Protein AF-A0A955N1E2-F1 (afdb_monomer)

pLDDT: mean 84.7, std 15.34, range [50.09, 98.19]

Sequence (100 aa):
MRTIVGWMMAVLVCGTVSAQDPWEVAIKNGAQTQEGIRFCDHFTWGWLSHVDPITGLIPRNLNRDWWWNAKDSAADNYPFMVLTARMTGNHHLREVTRRM

Secondary structure (DSSP, 8-state):
-HHHHHHHHHHHHTT------HHHHHHHHHHHHHHHHHHHHHHHHHHHTTS-TTT-PPPS-SSS--S--TTT-GGGGHHHHHHHHHHH--HHHHHHHHH-

Radius of gyration: 25.02 Å; Cα contacts (8 Å, |Δi|>4): 66; chains: 1; bounding box: 37×49×70 Å

Structure (mmCIF, N/CA/C/O backbone):
data_AF-A0A955N1E2-F1
#
_entry.id   AF-A0A955N1E2-F1
#
loop_
_atom_site.group_PDB
_atom_site.id
_atom_site.type_symbol
_atom_site.label_atom_id
_atom_site.label_alt_id
_atom_site.label_comp_id
_atom_site.label_asym_id
_atom_site.label_entity_id
_atom_site.label_seq_id
_atom_site.pdbx_PDB_ins_code
_atom_site.Cartn_x
_atom_site.Cartn_y
_atom_site.Cartn_z
_atom_site.occupancy
_atom_site.B_iso_or_equiv
_atom_site.auth_seq_id
_atom_site.auth_comp_id
_atom_site.auth_asym_id
_atom_site.auth_atom_id
_atom_site.pdbx_PDB_model_num
ATOM 1 N N . MET A 1 1 ? -19.439 38.959 52.536 1.00 50.09 1 MET A N 1
ATOM 2 C CA . MET A 1 1 ? -19.718 37.504 52.435 1.00 50.09 1 MET A CA 1
ATOM 3 C C . MET A 1 1 ? -20.536 37.090 51.202 1.00 50.09 1 MET A C 1
ATOM 5 O O . MET A 1 1 ? -20.337 35.978 50.743 1.00 50.09 1 MET A O 1
ATOM 9 N N . ARG A 1 2 ? -21.391 37.945 50.605 1.00 53.69 2 ARG A N 1
ATOM 10 C CA . ARG A 1 2 ? -22.201 37.604 49.404 1.00 53.69 2 ARG A CA 1
ATOM 11 C C . ARG A 1 2 ? -21.423 37.445 48.086 1.00 53.69 2 ARG A C 1
ATOM 13 O O . ARG A 1 2 ? -21.934 36.821 47.168 1.00 53.69 2 ARG A O 1
ATOM 20 N N . THR A 1 3 ? -20.209 37.984 47.980 1.00 53.97 3 THR A N 1
ATOM 21 C CA . THR A 1 3 ? -19.430 37.973 46.728 1.00 53.97 3 THR A CA 1
ATOM 22 C C . THR A 1 3 ? -18.594 36.706 46.547 1.00 53.97 3 THR A C 1
ATOM 24 O O . THR A 1 3 ? -18.498 36.208 45.436 1.00 53.97 3 THR A O 1
ATOM 27 N N . ILE A 1 4 ? -18.056 36.124 47.624 1.00 57.03 4 ILE A N 1
ATOM 28 C CA . ILE A 1 4 ? -17.200 34.922 47.555 1.00 57.03 4 ILE A CA 1
ATOM 29 C C . ILE A 1 4 ? -18.018 33.669 47.189 1.00 57.03 4 ILE A C 1
ATOM 31 O O . ILE A 1 4 ? -17.573 32.851 46.390 1.00 57.03 4 ILE A O 1
ATOM 35 N N . VAL A 1 5 ? -19.254 33.559 47.690 1.00 57.06 5 VAL A N 1
ATOM 36 C CA . VAL A 1 5 ? -20.169 32.445 47.368 1.00 57.06 5 VAL A CA 1
ATOM 37 C C . VAL A 1 5 ? -20.585 32.457 45.889 1.00 57.06 5 VAL A C 1
ATOM 39 O O . VAL A 1 5 ? -20.719 31.398 45.279 1.00 57.06 5 VAL A O 1
ATOM 42 N N . GLY A 1 6 ? -20.729 33.645 45.288 1.00 53.56 6 GLY A N 1
ATOM 43 C CA . GLY A 1 6 ? -21.079 33.796 43.871 1.00 53.56 6 GLY A CA 1
ATOM 44 C C . GLY A 1 6 ? -19.980 33.310 42.923 1.00 53.56 6 GLY A C 1
ATOM 45 O O . GLY A 1 6 ? -20.275 32.643 41.935 1.00 53.56 6 GLY A O 1
ATOM 46 N N . TRP A 1 7 ? -18.711 33.562 43.261 1.00 55.41 7 TRP A N 1
ATOM 47 C CA . TRP A 1 7 ? -17.573 33.054 42.487 1.00 55.41 7 TRP A CA 1
ATOM 48 C C . TRP A 1 7 ? -17.380 31.543 42.655 1.00 55.41 7 TRP A C 1
ATOM 50 O O . TRP A 1 7 ? -17.055 30.857 41.689 1.00 55.41 7 TRP A O 1
ATOM 60 N N . MET A 1 8 ? -17.654 31.000 43.845 1.00 51.72 8 MET A N 1
ATOM 61 C CA . MET A 1 8 ? -17.530 29.562 44.104 1.00 51.72 8 MET A CA 1
ATOM 62 C C . MET A 1 8 ? -18.570 28.732 43.327 1.00 51.72 8 MET A C 1
ATOM 64 O O . MET A 1 8 ? -18.240 27.665 42.817 1.00 51.72 8 MET A O 1
ATOM 68 N N . MET A 1 9 ? -19.793 29.247 43.144 1.00 54.16 9 MET A N 1
ATOM 69 C CA . MET A 1 9 ? -20.823 28.604 42.308 1.00 54.16 9 MET A CA 1
ATOM 70 C C . MET A 1 9 ? -20.517 28.677 40.803 1.00 54.16 9 MET A C 1
ATOM 72 O O . MET A 1 9 ? -20.820 27.733 40.078 1.00 54.16 9 MET A O 1
ATOM 76 N N . ALA A 1 10 ? -19.878 29.749 40.325 1.00 53.88 10 ALA A N 1
ATOM 77 C CA . ALA A 1 10 ? -19.501 29.878 38.913 1.00 53.88 10 ALA A CA 1
ATOM 78 C C . ALA A 1 10 ? -18.391 28.889 38.501 1.00 53.88 10 ALA A C 1
ATOM 80 O O . ALA A 1 10 ? -18.403 28.378 37.383 1.00 53.88 10 ALA A O 1
ATOM 81 N N . VAL A 1 11 ? -17.469 28.566 39.415 1.00 55.72 11 VAL A N 1
ATOM 82 C CA . VAL A 1 11 ? -16.418 27.556 39.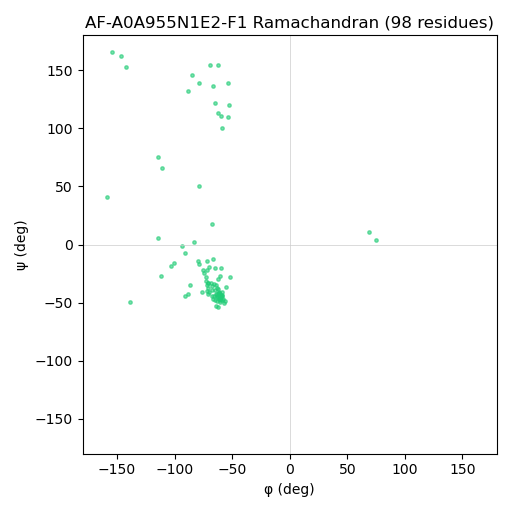180 1.00 55.72 11 VAL A CA 1
ATOM 83 C C . VAL A 1 11 ? -16.990 26.130 39.188 1.00 55.72 11 VAL A C 1
ATOM 85 O O . VAL A 1 11 ? -16.527 25.282 38.431 1.00 55.72 11 VAL A O 1
ATOM 88 N N . LEU A 1 12 ? -18.041 25.872 39.971 1.00 51.78 12 LEU A N 1
ATOM 89 C CA . LEU A 1 12 ? -18.693 24.558 40.060 1.00 51.78 12 LEU A CA 1
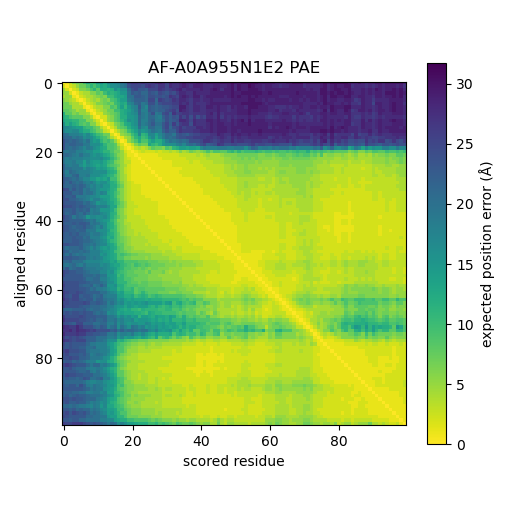ATOM 90 C C . LEU A 1 12 ? -19.523 24.184 38.816 1.00 51.78 12 LEU A C 1
ATOM 92 O O . LEU A 1 12 ? -19.624 23.005 38.488 1.00 51.78 12 LEU A O 1
ATOM 96 N N . VAL A 1 13 ? -20.067 25.159 38.080 1.00 53.09 13 VAL A N 1
ATOM 97 C CA . VAL A 1 13 ? -20.858 24.899 36.856 1.00 53.09 13 VAL A CA 1
ATOM 98 C C . VAL A 1 13 ? -19.978 24.513 35.654 1.00 53.09 13 VAL A C 1
ATOM 100 O O . VAL A 1 13 ? -20.438 23.822 34.749 1.00 53.09 13 VAL A O 1
ATOM 103 N N . CYS A 1 14 ? -18.689 24.864 35.664 1.00 50.22 14 CYS A N 1
ATOM 104 C CA . CYS A 1 14 ? -17.750 24.552 34.577 1.00 50.22 14 CYS A CA 1
ATOM 105 C C . CYS A 1 14 ? -17.145 23.128 34.665 1.00 50.22 14 CYS A C 1
ATOM 107 O O . CYS A 1 14 ? -16.294 22.757 33.862 1.00 50.22 14 CYS A O 1
ATOM 109 N N . GLY A 1 15 ? -17.554 22.324 35.654 1.00 52.97 15 GLY A N 1
ATOM 110 C CA . GLY A 1 15 ? -16.941 21.026 35.964 1.00 52.97 15 GLY A CA 1
ATOM 111 C C . GLY A 1 15 ? -17.581 19.797 35.314 1.00 52.97 15 GLY A C 1
ATOM 112 O O . GLY A 1 15 ? -17.095 18.692 35.527 1.00 52.97 15 GLY A O 1
ATOM 113 N N . THR A 1 16 ? -18.656 19.944 34.535 1.00 55.19 16 THR A N 1
ATOM 114 C CA . THR A 1 16 ? -19.326 18.797 33.897 1.00 55.19 16 THR A CA 1
ATOM 115 C C . THR A 1 16 ? -19.123 18.814 32.387 1.00 55.19 16 THR A C 1
ATOM 117 O O . THR A 1 16 ? -20.061 18.934 31.604 1.00 55.19 16 THR A O 1
ATOM 120 N N . VAL A 1 17 ? -17.872 18.630 31.946 1.00 58.38 17 VAL A N 1
ATOM 121 C CA . VAL A 1 17 ? -17.678 17.913 30.679 1.00 58.38 17 VAL A CA 1
ATOM 122 C C . VAL A 1 17 ? -18.314 16.548 30.909 1.00 58.38 17 VAL A C 1
ATOM 124 O O . VAL A 1 17 ? -17.760 15.708 31.616 1.00 58.38 17 VAL A O 1
ATOM 127 N N . SER A 1 18 ? -19.536 16.371 30.407 1.00 62.16 18 SER A N 1
ATOM 128 C CA . SER A 1 18 ? -20.162 15.060 30.313 1.00 62.16 18 SER A CA 1
ATOM 129 C C . SER A 1 18 ? -19.171 14.178 29.566 1.00 62.16 18 SER A C 1
ATOM 131 O O . SER A 1 18 ? -18.874 14.419 28.395 1.00 62.16 18 SER A O 1
ATOM 133 N N . ALA A 1 19 ? -18.574 13.226 30.282 1.00 71.06 19 ALA A N 1
ATOM 134 C CA . ALA A 1 19 ? -17.770 12.197 29.659 1.00 71.06 19 ALA A CA 1
ATOM 135 C C . ALA A 1 19 ? -18.703 11.469 28.688 1.00 71.06 19 ALA A C 1
ATOM 137 O O . ALA A 1 19 ? -19.670 10.845 29.123 1.00 71.06 19 ALA A O 1
ATOM 138 N N . GLN A 1 20 ? -18.466 11.639 27.386 1.00 78.62 20 GLN A N 1
ATOM 139 C CA . GLN A 1 20 ? -19.190 10.896 26.359 1.00 78.62 20 GLN A CA 1
ATOM 140 C C . GLN A 1 20 ? -19.063 9.409 26.672 1.00 78.62 20 GLN A C 1
ATOM 142 O O . GLN A 1 20 ? -17.984 8.968 27.080 1.00 78.62 20 GLN A O 1
ATOM 147 N N . ASP A 1 21 ? -20.155 8.660 26.505 1.00 92.19 21 ASP A N 1
ATOM 148 C CA . ASP A 1 21 ? -20.127 7.215 26.694 1.00 92.19 21 ASP A CA 1
ATOM 149 C C . ASP A 1 21 ? -18.980 6.642 25.839 1.00 92.19 21 ASP A C 1
ATOM 151 O O . ASP A 1 21 ? -18.970 6.843 24.616 1.00 92.19 21 ASP A O 1
ATOM 155 N N . PRO A 1 22 ? -17.982 5.968 26.446 1.00 93.69 22 PRO A N 1
ATOM 156 C CA . PRO A 1 22 ? -16.869 5.391 25.706 1.00 93.69 22 PRO A CA 1
ATOM 157 C C . PRO A 1 22 ? -17.324 4.509 24.541 1.00 93.69 22 PRO A C 1
ATOM 159 O O . PRO A 1 22 ? -16.614 4.410 23.538 1.00 93.69 22 PRO A O 1
ATOM 162 N N . TRP A 1 23 ? -18.510 3.900 24.643 1.00 95.62 23 TRP A N 1
ATOM 163 C CA . TRP A 1 23 ? -19.082 3.099 23.571 1.00 95.62 23 TRP A CA 1
ATOM 164 C C . TRP A 1 23 ? -19.555 3.934 22.376 1.00 95.62 23 TRP A C 1
ATOM 166 O O . TRP A 1 23 ? -19.247 3.595 21.233 1.00 95.62 23 TRP A O 1
ATOM 176 N N . GLU A 1 24 ? -20.22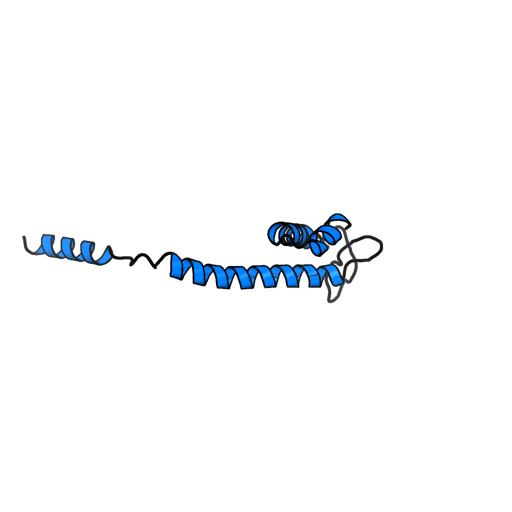1 5.066 22.607 1.00 95.06 24 GLU A N 1
ATOM 177 C CA . GLU A 1 24 ? -20.603 6.001 21.540 1.00 95.06 24 GLU A CA 1
ATOM 178 C C . GLU A 1 24 ? -19.372 6.556 20.812 1.00 95.06 24 GLU A C 1
ATOM 180 O O . GLU A 1 24 ? -19.337 6.622 19.578 1.00 95.06 24 GLU A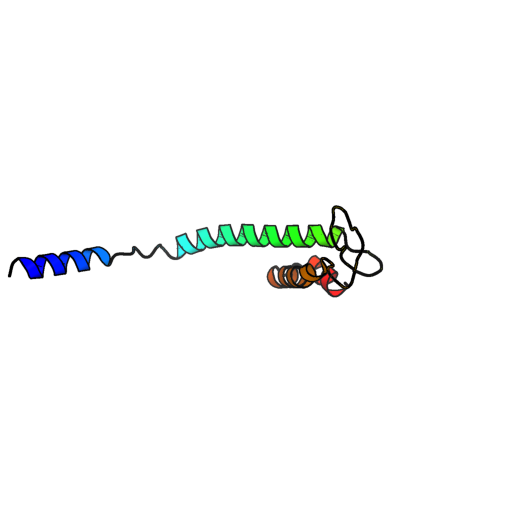 O 1
ATOM 185 N N . VAL A 1 25 ? -18.322 6.894 21.570 1.00 94.69 25 VAL A N 1
ATOM 186 C CA . VAL A 1 25 ? -17.037 7.334 21.009 1.00 94.69 25 VAL A CA 1
ATOM 187 C C . VAL A 1 25 ? -16.402 6.218 20.178 1.00 94.69 25 VAL A C 1
ATOM 189 O O . VAL A 1 25 ? -15.951 6.468 19.059 1.00 94.69 25 VAL A O 1
ATOM 192 N N . ALA A 1 26 ? -16.399 4.980 20.679 1.00 96.69 26 ALA A N 1
ATOM 193 C CA . ALA A 1 26 ? -15.864 3.831 19.956 1.00 96.69 26 ALA A CA 1
ATOM 194 C C . ALA A 1 26 ? -16.619 3.563 18.644 1.00 96.69 26 ALA A C 1
ATOM 196 O O . ALA A 1 26 ? -15.976 3.340 17.619 1.00 96.69 26 ALA A O 1
ATOM 197 N N . ILE A 1 27 ? -17.955 3.650 18.637 1.00 97.31 27 ILE A N 1
ATOM 198 C CA . ILE A 1 27 ? -18.776 3.490 17.424 1.00 97.31 27 ILE A CA 1
ATOM 199 C C . ILE A 1 27 ? -18.409 4.553 16.383 1.00 97.31 27 ILE A C 1
ATOM 201 O O . ILE A 1 27 ? -18.145 4.226 15.222 1.00 97.31 27 ILE A O 1
ATOM 205 N N . LYS A 1 28 ? -18.347 5.825 16.796 1.00 96.62 28 LYS A N 1
ATOM 206 C CA . LYS A 1 28 ? -17.987 6.934 15.905 1.00 96.62 28 LYS A CA 1
ATOM 207 C C . LYS A 1 28 ? -16.579 6.761 15.328 1.00 96.62 28 LYS A C 1
ATOM 209 O O . LYS A 1 28 ? -16.396 6.858 14.114 1.00 96.62 28 LYS A O 1
ATOM 214 N N . ASN A 1 29 ? -15.603 6.456 16.180 1.00 96.94 29 ASN A N 1
ATOM 215 C CA . ASN A 1 29 ? -14.218 6.236 15.765 1.00 96.94 29 ASN A CA 1
ATOM 216 C C . ASN A 1 29 ? -14.090 5.011 14.852 1.00 96.94 29 ASN A C 1
ATOM 218 O O . ASN A 1 29 ? -13.289 5.022 13.918 1.00 96.94 29 ASN A O 1
ATOM 222 N N . GLY A 1 30 ? -14.894 3.970 15.084 1.00 97.75 30 GLY A N 1
ATOM 223 C CA . GLY A 1 30 ? -14.963 2.788 14.231 1.00 97.75 30 GLY A CA 1
ATOM 224 C C . GLY A 1 30 ? -15.403 3.137 12.811 1.00 97.75 30 GLY A C 1
ATOM 225 O O . GLY A 1 30 ? -14.737 2.742 11.857 1.00 97.75 30 GLY A O 1
ATOM 226 N N . ALA A 1 31 ? -16.455 3.948 12.658 1.00 97.94 31 ALA A N 1
ATOM 227 C CA . ALA A 1 31 ? -16.917 4.404 11.345 1.00 97.94 31 ALA A CA 1
ATOM 228 C C . ALA A 1 31 ? -15.838 5.205 10.592 1.00 97.94 31 ALA A C 1
ATOM 230 O O . ALA A 1 31 ? -15.558 4.919 9.427 1.00 97.94 31 ALA A O 1
ATOM 231 N N . GLN A 1 32 ? -15.177 6.147 11.273 1.00 98.06 32 GLN A N 1
ATOM 232 C CA . GLN A 1 32 ? -14.094 6.949 10.688 1.00 98.06 32 GLN A CA 1
ATOM 233 C C . GLN A 1 32 ? -12.875 6.092 10.318 1.00 98.06 32 GLN A C 1
ATOM 235 O O . GLN A 1 32 ? -12.270 6.271 9.262 1.00 98.06 32 GLN A O 1
ATOM 240 N N . THR A 1 33 ? -12.537 5.115 11.161 1.00 96.75 33 THR A N 1
ATOM 241 C CA . THR A 1 33 ? -11.449 4.165 10.897 1.00 96.75 33 THR A CA 1
ATOM 242 C C . THR A 1 33 ? -11.764 3.301 9.679 1.00 96.75 33 THR A C 1
ATOM 244 O O . THR A 1 33 ? -10.900 3.091 8.832 1.00 96.75 33 THR A O 1
ATOM 247 N N . GLN A 1 34 ? -13.006 2.828 9.552 1.00 96.81 34 GLN A N 1
ATOM 248 C CA . GLN A 1 34 ? -13.453 2.035 8.410 1.00 96.81 34 GLN A CA 1
ATOM 249 C C . GLN A 1 34 ? -13.333 2.821 7.098 1.00 96.81 34 GLN A C 1
ATOM 251 O O . GLN A 1 34 ? -12.923 2.256 6.085 1.00 96.81 34 GLN A O 1
ATOM 256 N N . GLU A 1 35 ? -13.690 4.106 7.106 1.00 98.19 35 GLU A N 1
ATOM 257 C CA . GLU A 1 35 ? -13.521 4.999 5.958 1.00 98.19 35 GLU A CA 1
ATOM 258 C C . GLU A 1 35 ? -12.039 5.175 5.604 1.00 98.19 35 GLU A C 1
ATOM 260 O O . GLU A 1 35 ? -11.656 4.955 4.454 1.00 98.19 35 GLU A O 1
ATOM 265 N N . GLY A 1 36 ? -11.193 5.462 6.599 1.00 97.25 36 GLY A N 1
ATOM 266 C CA . GLY A 1 36 ? -9.750 5.608 6.406 1.00 97.25 36 GLY A CA 1
ATOM 267 C C . GLY A 1 36 ? -9.085 4.345 5.851 1.00 97.25 36 GLY A C 1
ATOM 268 O O . GLY A 1 36 ? -8.303 4.423 4.907 1.00 97.25 36 GLY A O 1
ATOM 269 N N . ILE A 1 37 ? -9.437 3.163 6.370 1.00 96.56 37 ILE A N 1
ATOM 270 C CA . ILE A 1 37 ? -8.910 1.885 5.868 1.00 96.56 37 ILE A CA 1
ATOM 271 C C . ILE A 1 37 ? -9.328 1.652 4.414 1.00 96.56 37 ILE A C 1
ATOM 273 O O . ILE A 1 37 ? -8.487 1.264 3.604 1.00 96.56 37 ILE A O 1
ATOM 277 N N . ARG A 1 38 ? -10.598 1.906 4.062 1.00 96.94 38 ARG A N 1
ATOM 278 C CA . ARG A 1 38 ? -11.057 1.782 2.668 1.00 96.94 38 ARG A CA 1
ATOM 279 C C . ARG A 1 38 ? -10.301 2.742 1.762 1.00 96.94 38 ARG A C 1
ATOM 281 O O . ARG A 1 38 ? -9.831 2.328 0.711 1.00 96.94 38 ARG A O 1
ATOM 288 N N . PHE A 1 39 ? -10.131 3.995 2.173 1.00 97.62 39 PHE A N 1
ATOM 289 C CA . PHE A 1 39 ? -9.346 4.955 1.406 1.00 97.62 39 PHE A CA 1
ATOM 290 C C . PHE A 1 39 ? -7.921 4.444 1.147 1.00 97.62 39 PHE A C 1
ATOM 292 O O . PHE A 1 39 ? -7.486 4.431 -0.002 1.00 97.62 39 PHE A O 1
ATOM 299 N N . CYS A 1 40 ? -7.219 3.962 2.179 1.00 97.31 40 CYS A N 1
ATOM 300 C CA . CYS A 1 40 ? -5.860 3.434 2.038 1.00 97.31 40 CYS A CA 1
ATOM 301 C C . CYS A 1 40 ? -5.787 2.210 1.110 1.00 97.31 40 CYS A C 1
ATOM 303 O O . CYS A 1 40 ? -4.857 2.107 0.307 1.00 97.31 40 CYS A O 1
ATOM 305 N N . ASP A 1 41 ? -6.756 1.293 1.194 1.00 96.44 41 ASP A N 1
ATOM 306 C CA . ASP A 1 41 ? -6.827 0.109 0.327 1.00 96.44 41 ASP A CA 1
ATOM 307 C C . ASP A 1 41 ? -7.047 0.509 -1.140 1.00 96.44 41 ASP A C 1
ATOM 309 O O . ASP A 1 41 ? -6.285 0.102 -2.018 1.00 96.44 41 ASP A O 1
ATOM 313 N N . HIS A 1 42 ? -8.005 1.403 -1.400 1.00 96.69 42 HIS A N 1
ATOM 314 C CA . HIS A 1 42 ? -8.273 1.932 -2.738 1.00 96.69 42 HIS A CA 1
ATOM 315 C C . HIS A 1 42 ? -7.087 2.725 -3.302 1.00 96.69 42 HIS A C 1
ATOM 317 O O . HIS A 1 42 ? -6.737 2.557 -4.469 1.00 96.69 42 HIS A O 1
ATOM 323 N N . PHE A 1 43 ? -6.444 3.561 -2.483 1.00 95.81 43 PHE A N 1
ATOM 324 C CA . PHE A 1 43 ? -5.227 4.283 -2.853 1.00 95.81 43 PHE A CA 1
ATOM 325 C C . PHE A 1 43 ? -4.116 3.312 -3.259 1.00 95.81 43 PHE A C 1
ATOM 327 O O . PHE A 1 43 ? -3.486 3.484 -4.302 1.00 95.81 43 PHE A O 1
ATOM 334 N N . THR A 1 44 ? -3.909 2.267 -2.455 1.00 95.81 44 THR A N 1
ATOM 335 C CA . THR A 1 44 ? -2.880 1.257 -2.701 1.00 95.81 44 THR A CA 1
ATOM 336 C C . THR A 1 44 ? -3.143 0.525 -4.013 1.00 95.81 44 THR A C 1
ATOM 338 O O . THR A 1 44 ? -2.282 0.517 -4.888 1.00 95.81 44 THR A O 1
ATOM 341 N N . TRP A 1 45 ? -4.341 -0.032 -4.203 1.00 95.75 45 TRP A N 1
ATOM 342 C CA . TRP A 1 45 ? -4.685 -0.731 -5.444 1.00 95.75 45 TRP A CA 1
ATOM 343 C C . TRP A 1 45 ? -4.664 0.179 -6.672 1.00 95.75 45 TRP A C 1
ATOM 345 O O . TRP A 1 45 ? -4.211 -0.251 -7.732 1.00 95.75 45 TRP A O 1
ATOM 355 N N . GLY A 1 46 ? -5.095 1.434 -6.526 1.00 94.38 46 GLY A N 1
ATOM 356 C CA . GLY A 1 46 ? -5.046 2.428 -7.595 1.00 94.38 46 GLY A CA 1
ATOM 357 C C . GLY A 1 46 ? -3.627 2.617 -8.123 1.00 94.38 46 GLY A C 1
ATOM 358 O O . GLY A 1 46 ? -3.392 2.479 -9.320 1.00 94.38 46 GLY A O 1
ATOM 359 N N . TRP A 1 47 ? -2.653 2.831 -7.240 1.00 92.94 47 TRP A N 1
ATOM 360 C CA . TRP A 1 47 ? -1.256 2.957 -7.656 1.00 92.94 47 TRP A CA 1
ATOM 361 C C . TRP A 1 47 ? -0.642 1.647 -8.150 1.00 92.94 47 TRP A C 1
ATOM 363 O O . TRP A 1 47 ? 0.069 1.657 -9.155 1.00 92.94 47 TRP A O 1
ATOM 373 N N . LEU A 1 48 ? -0.929 0.522 -7.486 1.00 92.31 48 LEU A N 1
ATOM 374 C CA . LEU A 1 48 ? -0.417 -0.789 -7.896 1.00 92.31 48 LEU A CA 1
ATOM 375 C C . LEU A 1 48 ? -0.879 -1.187 -9.304 1.00 92.31 48 LEU A C 1
ATOM 377 O O . LEU A 1 48 ? -0.162 -1.899 -10.000 1.00 92.31 48 LEU A O 1
ATOM 381 N N . SER A 1 49 ? -2.031 -0.683 -9.757 1.00 92.75 49 SER A N 1
ATOM 382 C CA . SER A 1 49 ? -2.525 -0.901 -11.124 1.00 92.75 49 SER A CA 1
ATOM 383 C C . SER A 1 49 ? -1.673 -0.236 -12.216 1.00 92.75 49 SER A C 1
ATOM 385 O O . SER A 1 49 ? -1.839 -0.536 -13.398 1.00 92.75 49 SER A O 1
ATOM 387 N N . HIS A 1 50 ? -0.752 0.650 -11.833 1.00 91.19 50 HIS A N 1
ATOM 388 C CA . HIS A 1 50 ? 0.108 1.408 -12.741 1.00 91.19 50 HIS A CA 1
ATOM 389 C C . HIS A 1 50 ? 1.589 1.047 -12.621 1.00 91.19 50 HIS A C 1
ATOM 391 O O . HIS A 1 50 ? 2.427 1.681 -13.260 1.00 91.19 50 HIS A O 1
ATOM 397 N N . VAL A 1 51 ? 1.910 0.039 -11.811 1.00 90.94 51 VAL A N 1
ATOM 398 C CA . VAL A 1 51 ? 3.271 -0.463 -11.640 1.00 90.94 51 VAL A CA 1
ATOM 399 C C . VAL A 1 51 ? 3.760 -1.105 -12.932 1.00 90.94 51 VAL A C 1
ATOM 401 O O . VAL A 1 51 ? 3.040 -1.876 -13.568 1.00 90.94 51 VAL A O 1
ATOM 404 N N . ASP A 1 52 ? 5.003 -0.811 -13.305 1.00 89.88 52 ASP A N 1
ATOM 405 C CA . ASP A 1 52 ? 5.649 -1.490 -14.420 1.00 89.88 52 ASP A CA 1
ATOM 406 C C . AS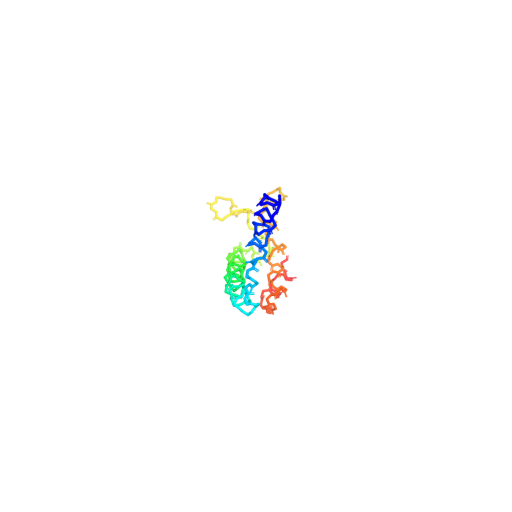P A 1 52 ? 5.835 -2.988 -14.097 1.00 89.88 52 ASP A C 1
ATOM 408 O O . ASP A 1 52 ? 6.487 -3.326 -13.105 1.00 89.88 52 ASP A O 1
ATOM 412 N N . PRO A 1 53 ? 5.293 -3.913 -14.911 1.00 88.06 53 PRO A N 1
ATOM 413 C CA . PRO A 1 53 ? 5.260 -5.334 -14.570 1.00 88.06 53 PRO A CA 1
ATOM 414 C C . PRO A 1 53 ? 6.631 -6.021 -14.643 1.00 88.06 53 PRO A C 1
ATOM 416 O O . PRO A 1 53 ? 6.764 -7.144 -14.160 1.00 88.06 53 PRO A O 1
ATOM 419 N N . ILE A 1 54 ? 7.633 -5.388 -15.263 1.00 89.75 54 ILE A N 1
ATOM 420 C CA . ILE A 1 54 ? 8.983 -5.947 -15.404 1.00 89.75 54 ILE A CA 1
ATOM 421 C C . ILE A 1 54 ? 9.862 -5.512 -14.230 1.00 89.75 54 ILE A C 1
ATOM 423 O O . ILE A 1 54 ? 10.605 -6.321 -13.678 1.00 89.75 54 ILE A O 1
ATOM 427 N N . THR A 1 55 ? 9.793 -4.235 -13.862 1.00 89.25 55 THR A N 1
ATOM 428 C CA . THR A 1 55 ? 10.697 -3.600 -12.896 1.00 89.25 55 THR A CA 1
ATOM 429 C C . THR A 1 55 ? 10.083 -3.392 -11.517 1.00 89.25 55 THR A C 1
ATOM 431 O O . THR A 1 55 ? 10.829 -3.157 -10.574 1.00 89.25 55 THR A O 1
ATOM 434 N N . GLY A 1 56 ? 8.753 -3.435 -11.379 1.00 88.81 56 GLY A N 1
ATOM 435 C CA . GLY A 1 56 ? 8.065 -3.113 -10.125 1.00 88.81 56 GLY A CA 1
ATOM 436 C C . GLY A 1 56 ? 8.014 -1.613 -9.807 1.00 88.81 56 GLY A C 1
ATOM 437 O O . GLY A 1 56 ? 7.508 -1.218 -8.757 1.00 88.81 56 GLY A O 1
ATOM 438 N N . LEU A 1 57 ? 8.507 -0.754 -10.705 1.00 89.88 57 LEU A N 1
ATOM 439 C CA . LEU A 1 57 ? 8.599 0.682 -10.466 1.00 89.88 57 LEU A CA 1
ATOM 440 C C . LEU A 1 57 ? 7.250 1.387 -10.657 1.00 89.88 57 LEU A C 1
ATOM 442 O O . LEU A 1 57 ? 6.507 1.126 -11.604 1.00 89.88 57 LEU A O 1
ATOM 446 N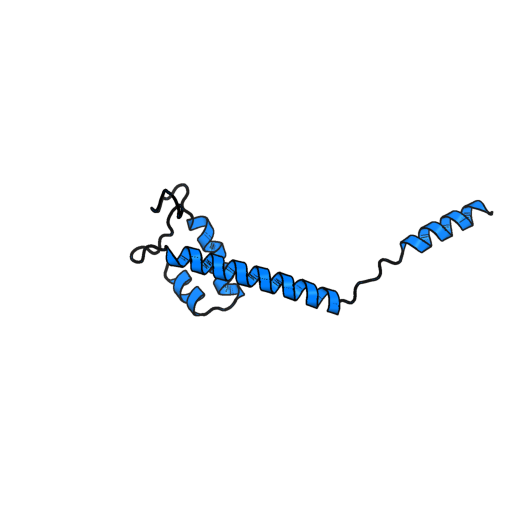 N . ILE 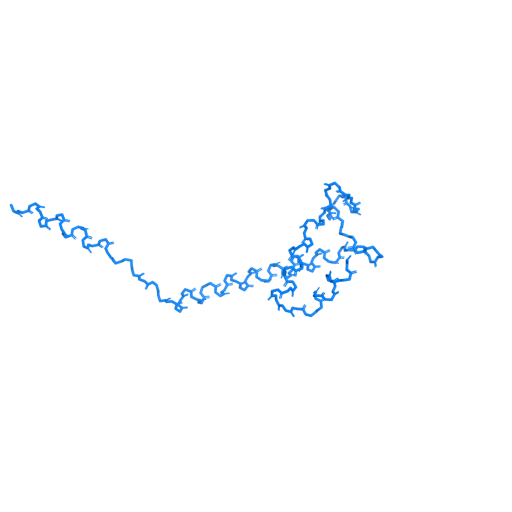A 1 58 ? 6.961 2.329 -9.757 1.00 90.44 58 ILE A N 1
ATOM 447 C CA . ILE A 1 58 ? 5.758 3.169 -9.789 1.00 90.44 58 ILE A CA 1
ATOM 448 C C . ILE A 1 58 ? 6.045 4.426 -10.635 1.00 90.44 58 ILE A C 1
ATOM 450 O O . ILE A 1 58 ? 7.071 5.078 -10.418 1.00 90.44 58 ILE A O 1
ATOM 454 N N . PRO A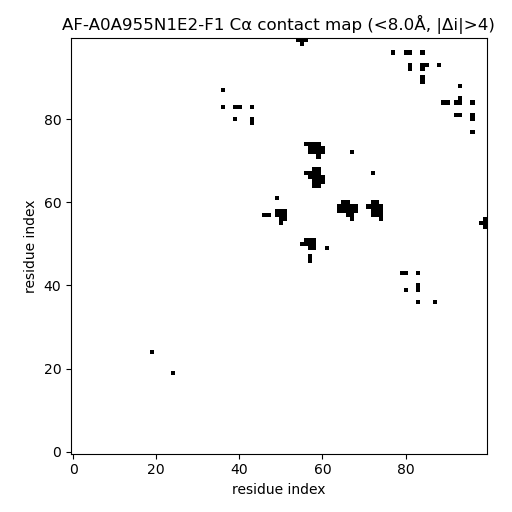 1 59 ? 5.172 4.818 -11.582 1.00 90.00 59 PRO A N 1
ATOM 455 C CA . PRO A 1 59 ? 5.378 6.017 -12.394 1.00 90.00 59 PRO A CA 1
ATOM 456 C C . PRO A 1 59 ? 5.396 7.287 -11.536 1.00 90.00 59 PRO A C 1
ATOM 458 O O . PRO A 1 59 ? 4.781 7.353 -10.476 1.00 90.00 59 PRO A O 1
ATOM 461 N N . ARG A 1 60 ? 6.070 8.336 -12.013 1.00 89.38 60 ARG A N 1
ATOM 462 C CA . ARG A 1 60 ? 6.150 9.630 -11.320 1.00 89.38 60 ARG A CA 1
ATOM 463 C C . ARG A 1 60 ? 4.788 10.275 -11.090 1.00 89.38 60 ARG A C 1
ATOM 465 O O . ARG A 1 60 ? 4.533 10.799 -10.012 1.00 89.38 60 ARG A O 1
ATOM 472 N N . ASN A 1 61 ? 3.923 10.264 -12.094 1.00 88.06 61 ASN A N 1
ATOM 473 C CA . ASN A 1 61 ? 2.524 10.642 -11.945 1.00 88.06 61 ASN A CA 1
ATOM 474 C C . ASN A 1 61 ? 1.668 9.956 -13.015 1.00 88.06 61 ASN A C 1
ATOM 476 O O . ASN A 1 61 ? 2.183 9.440 -14.003 1.00 88.06 61 ASN A O 1
ATOM 480 N N . LEU A 1 62 ? 0.350 9.977 -12.817 1.00 88.06 62 LEU A N 1
ATOM 481 C CA . LEU A 1 62 ? -0.600 9.264 -13.675 1.00 88.06 62 LEU A CA 1
ATOM 482 C C . LEU A 1 62 ? -1.124 10.100 -14.855 1.00 88.06 62 LEU A C 1
ATOM 484 O O . LEU A 1 62 ? -1.820 9.578 -15.715 1.00 88.06 62 LEU A O 1
ATOM 488 N N . ASN A 1 63 ? -0.811 11.398 -14.915 1.00 86.62 63 ASN A N 1
ATOM 489 C CA . ASN A 1 63 ? -1.470 12.317 -15.853 1.00 86.62 63 ASN A CA 1
ATOM 490 C C . ASN A 1 63 ? -0.557 12.844 -16.964 1.00 86.62 63 ASN A C 1
ATOM 492 O O . ASN A 1 63 ? -1.047 13.237 -18.019 1.00 86.62 63 ASN A O 1
ATOM 496 N N . ARG A 1 64 ? 0.754 12.921 -16.730 1.00 84.00 64 ARG A N 1
ATOM 497 C CA . ARG A 1 64 ? 1.692 13.605 -17.631 1.00 84.00 64 ARG A CA 1
ATOM 498 C C . ARG A 1 64 ? 2.996 12.847 -17.811 1.00 84.00 64 ARG A C 1
ATOM 500 O O . ARG A 1 64 ? 3.439 12.649 -18.934 1.00 84.00 64 ARG A O 1
ATOM 507 N N . ASP A 1 65 ? 3.601 12.432 -16.706 1.00 84.56 65 ASP A N 1
ATOM 508 C CA . ASP A 1 65 ? 4.923 11.818 -16.681 1.00 84.56 65 ASP A CA 1
ATOM 509 C C . ASP A 1 65 ? 4.793 10.360 -16.215 1.00 84.56 65 ASP A C 1
ATOM 511 O O . ASP A 1 65 ? 5.122 10.014 -15.079 1.00 84.56 65 ASP A O 1
ATOM 515 N N . TRP A 1 66 ? 4.296 9.505 -17.119 1.00 85.69 66 TRP A N 1
ATOM 516 C CA . TRP A 1 66 ? 4.115 8.061 -16.903 1.00 85.69 66 TRP A CA 1
ATOM 517 C C . TRP A 1 66 ? 5.435 7.287 -17.042 1.00 85.69 66 TRP A C 1
ATOM 519 O O . TRP A 1 66 ? 5.571 6.336 -17.805 1.00 85.69 66 TRP A O 1
ATOM 529 N N . TRP A 1 67 ? 6.469 7.747 -16.358 1.00 83.75 67 TRP A N 1
ATOM 530 C CA . TRP A 1 67 ? 7.775 7.101 -16.322 1.00 83.75 67 TRP A CA 1
ATOM 531 C C . TRP A 1 67 ? 8.344 7.238 -14.918 1.00 83.75 67 TRP A C 1
ATOM 533 O O . TRP A 1 67 ? 8.003 8.163 -14.177 1.00 83.75 67 TRP A O 1
ATOM 543 N N . TRP A 1 68 ? 9.188 6.293 -14.526 1.00 85.06 68 TRP A N 1
ATOM 544 C CA . TRP A 1 68 ? 9.860 6.340 -13.235 1.00 85.06 68 TRP A CA 1
ATOM 545 C C . TRP A 1 68 ? 11.130 7.192 -13.306 1.00 85.06 68 TRP A C 1
ATOM 547 O O . TRP A 1 68 ? 11.842 7.179 -14.311 1.00 85.06 68 TRP A O 1
ATOM 557 N N . ASN A 1 69 ? 11.454 7.894 -12.217 1.00 82.75 69 ASN A N 1
ATOM 558 C CA . ASN A 1 69 ? 12.752 8.543 -12.053 1.00 82.75 69 ASN A CA 1
ATOM 559 C C . ASN A 1 69 ? 13.222 8.552 -10.591 1.00 82.75 69 ASN A C 1
ATOM 561 O O . ASN A 1 69 ? 12.430 8.397 -9.664 1.00 82.75 69 ASN A O 1
ATOM 565 N N . ALA A 1 70 ? 14.517 8.775 -10.378 1.00 79.44 70 ALA A N 1
ATOM 566 C CA . ALA A 1 70 ? 15.105 8.776 -9.038 1.00 79.44 70 ALA A CA 1
ATOM 567 C C . ALA A 1 70 ? 14.885 10.078 -8.242 1.00 79.44 70 ALA A C 1
ATOM 569 O O . ALA A 1 70 ? 15.161 10.113 -7.048 1.00 79.44 70 ALA A O 1
ATOM 570 N N . LYS A 1 71 ? 14.455 11.168 -8.889 1.00 78.44 71 LYS A N 1
ATOM 571 C CA . LYS A 1 71 ? 14.408 12.506 -8.279 1.00 78.44 71 LYS A CA 1
ATOM 572 C C . LYS A 1 71 ? 13.087 12.771 -7.563 1.00 78.44 71 LYS A C 1
ATOM 574 O O . LYS A 1 71 ? 13.087 13.389 -6.505 1.00 78.44 71 LYS A O 1
ATOM 579 N N . ASP A 1 72 ? 11.986 12.371 -8.182 1.00 76.25 72 ASP A N 1
ATOM 580 C CA . ASP A 1 72 ? 10.630 12.705 -7.765 1.00 76.25 72 ASP A CA 1
ATOM 581 C C . ASP A 1 72 ? 9.598 11.715 -8.315 1.00 76.25 72 ASP A C 1
ATOM 583 O O . ASP A 1 72 ? 8.519 12.105 -8.759 1.00 76.25 72 ASP A O 1
ATOM 587 N N . SER A 1 73 ? 9.928 10.421 -8.312 1.00 72.25 73 SER A N 1
ATOM 588 C CA . SER A 1 73 ? 8.924 9.386 -8.555 1.00 72.25 73 SER A CA 1
ATOM 589 C C . SER A 1 73 ? 7.944 9.287 -7.393 1.00 72.25 73 SER A C 1
ATOM 591 O O . SER A 1 73 ? 8.310 9.516 -6.242 1.00 72.25 73 SER A O 1
ATOM 593 N N . ALA A 1 74 ? 6.735 8.806 -7.685 1.00 78.12 74 ALA A N 1
ATOM 594 C CA . ALA A 1 74 ? 5.739 8.436 -6.684 1.00 78.12 74 ALA A CA 1
ATOM 595 C C . ALA A 1 74 ? 6.145 7.194 -5.851 1.00 78.12 74 ALA A C 1
ATOM 597 O O . ALA A 1 74 ? 5.301 6.523 -5.257 1.00 78.12 74 ALA A O 1
ATOM 598 N N . ALA A 1 75 ? 7.432 6.828 -5.847 1.00 78.75 75 ALA A N 1
ATOM 599 C CA . ALA A 1 75 ? 7.986 5.757 -5.028 1.00 78.75 75 ALA A CA 1
ATOM 600 C C . ALA A 1 75 ? 7.901 6.084 -3.526 1.00 78.75 75 ALA A C 1
ATOM 602 O O . ALA A 1 75 ? 7.892 5.176 -2.698 1.00 78.75 75 ALA A O 1
ATOM 603 N N . ASP A 1 76 ? 7.764 7.361 -3.168 1.00 85.81 76 ASP A N 1
ATOM 604 C CA . ASP A 1 76 ? 7.400 7.816 -1.824 1.00 85.81 76 ASP A CA 1
ATOM 605 C C . ASP A 1 76 ? 6.030 7.292 -1.354 1.00 85.81 76 ASP A C 1
ATOM 607 O O . ASP A 1 76 ? 5.796 7.191 -0.149 1.00 85.81 76 ASP A O 1
ATOM 611 N N . ASN A 1 77 ? 5.157 6.864 -2.272 1.00 90.19 77 ASN A N 1
ATOM 612 C CA . ASN A 1 77 ? 3.898 6.211 -1.925 1.00 90.19 77 ASN A CA 1
ATOM 613 C C . ASN A 1 77 ? 4.080 4.763 -1.440 1.00 90.19 77 ASN A C 1
ATOM 615 O O . ASN A 1 77 ? 3.234 4.246 -0.706 1.00 90.19 77 ASN A O 1
ATOM 619 N N . TYR A 1 78 ? 5.172 4.092 -1.823 1.00 90.88 78 TYR A N 1
ATOM 620 C CA . TYR A 1 78 ? 5.379 2.666 -1.551 1.00 90.88 78 TYR A CA 1
ATOM 621 C C . TYR A 1 78 ? 5.369 2.307 -0.049 1.00 90.88 78 TYR A C 1
ATOM 623 O O . TYR A 1 78 ? 4.672 1.357 0.320 1.00 90.88 78 TYR A O 1
ATOM 631 N N . PRO A 1 79 ? 6.021 3.061 0.863 1.00 92.88 79 PRO A N 1
ATOM 632 C CA . PRO A 1 79 ? 5.914 2.810 2.302 1.00 92.88 79 PRO A CA 1
ATOM 633 C C . PRO A 1 79 ? 4.470 2.800 2.826 1.00 92.88 79 PRO A C 1
ATOM 635 O O . PRO A 1 79 ? 4.138 1.981 3.684 1.00 92.88 79 PRO A O 1
ATOM 638 N N . PHE A 1 80 ? 3.588 3.652 2.291 1.00 94.88 80 PHE A N 1
ATOM 639 C CA . PHE A 1 80 ? 2.175 3.673 2.684 1.00 94.88 80 PHE A CA 1
ATOM 640 C C . PHE A 1 80 ? 1.416 2.442 2.174 1.00 94.88 80 PHE A C 1
ATOM 642 O O . PHE A 1 80 ? 0.545 1.924 2.877 1.00 94.88 80 PHE A O 1
ATOM 649 N N . MET A 1 81 ? 1.780 1.918 1.001 1.00 95.50 81 MET A N 1
ATOM 650 C CA . MET A 1 81 ? 1.231 0.662 0.475 1.00 95.50 81 MET A CA 1
ATOM 651 C C . MET A 1 81 ? 1.650 -0.530 1.338 1.00 95.50 81 MET A C 1
ATOM 653 O O . MET A 1 81 ? 0.808 -1.333 1.740 1.00 95.50 81 MET A O 1
ATOM 657 N N . VAL A 1 82 ? 2.938 -0.614 1.695 1.00 95.50 82 VAL A N 1
ATOM 658 C CA . VAL A 1 82 ? 3.470 -1.650 2.597 1.00 95.50 82 VAL A CA 1
ATOM 659 C C . VAL A 1 82 ? 2.773 -1.593 3.957 1.00 95.50 82 VAL A C 1
ATOM 661 O O . VAL A 1 82 ? 2.360 -2.628 4.492 1.00 95.50 82 VAL A O 1
ATOM 664 N N . LEU A 1 83 ? 2.600 -0.389 4.510 1.00 96.94 83 LEU A N 1
ATOM 665 C CA . LEU A 1 83 ? 1.898 -0.189 5.774 1.00 96.94 83 LEU A CA 1
ATOM 666 C C . LEU A 1 83 ? 0.440 -0.650 5.679 1.00 96.94 83 LEU A C 1
ATOM 668 O O . LEU A 1 83 ? -0.013 -1.405 6.537 1.00 96.94 83 LEU A O 1
ATOM 672 N N . THR A 1 84 ? -0.268 -0.264 4.616 1.00 97.19 84 THR A N 1
ATOM 673 C CA . THR A 1 84 ? -1.659 -0.673 4.368 1.00 97.19 84 THR A CA 1
ATOM 674 C C . THR A 1 84 ? -1.776 -2.192 4.283 1.00 97.19 84 THR A C 1
ATOM 676 O O . THR A 1 84 ? -2.601 -2.789 4.977 1.00 97.19 84 THR A O 1
ATOM 679 N N . ALA A 1 85 ? -0.899 -2.845 3.517 1.00 96.94 85 ALA A N 1
ATOM 680 C CA . ALA A 1 85 ? -0.860 -4.297 3.381 1.00 96.94 85 ALA A CA 1
ATOM 681 C C . ALA A 1 85 ? -0.638 -4.998 4.733 1.00 96.94 85 ALA A C 1
ATOM 683 O O . ALA A 1 85 ? -1.256 -6.024 5.037 1.00 96.94 85 ALA A O 1
ATOM 684 N N . ARG A 1 86 ? 0.244 -4.443 5.575 1.00 96.62 86 ARG A N 1
ATOM 685 C CA . ARG A 1 86 ? 0.573 -5.036 6.874 1.00 96.62 86 ARG A CA 1
ATOM 686 C C . ARG A 1 86 ? -0.512 -4.810 7.923 1.00 96.62 86 ARG A C 1
ATOM 688 O O . ARG A 1 86 ? -0.800 -5.752 8.658 1.00 96.62 86 ARG A O 1
ATOM 695 N N . MET A 1 87 ? -1.103 -3.617 7.968 1.00 95.94 87 MET A N 1
ATOM 696 C CA . MET A 1 87 ? -2.140 -3.238 8.936 1.00 95.94 87 MET A CA 1
ATOM 697 C C . MET A 1 87 ? -3.475 -3.928 8.661 1.00 95.94 87 MET A C 1
ATOM 699 O O . MET A 1 87 ? -4.132 -4.385 9.589 1.00 95.94 87 MET A O 1
ATOM 703 N N . THR A 1 88 ? -3.861 -4.056 7.389 1.00 94.88 88 THR A N 1
ATOM 704 C CA . THR A 1 88 ? -5.106 -4.744 7.000 1.00 94.88 88 THR A CA 1
ATOM 705 C C . THR A 1 88 ? -4.980 -6.265 7.014 1.00 94.88 88 THR A C 1
ATOM 707 O O . THR A 1 88 ? -5.982 -6.973 6.984 1.00 94.88 88 THR A O 1
ATOM 710 N N . GLY A 1 89 ? -3.752 -6.793 7.018 1.00 95.31 89 GLY A N 1
ATOM 711 C CA . GLY A 1 89 ? -3.505 -8.227 6.896 1.00 95.31 89 GLY A CA 1
ATOM 712 C C . GLY A 1 89 ? -3.849 -8.804 5.518 1.00 95.31 89 GLY A C 1
ATOM 713 O O . GLY A 1 89 ? -3.829 -10.025 5.367 1.00 95.31 89 GLY A O 1
ATOM 714 N N . ASN A 1 90 ? -4.121 -7.965 4.512 1.00 95.12 90 ASN A N 1
ATOM 715 C CA . ASN A 1 90 ? -4.491 -8.394 3.167 1.00 95.12 90 ASN A CA 1
ATOM 716 C C . ASN A 1 90 ? -3.352 -9.203 2.518 1.00 95.12 90 ASN A C 1
ATOM 718 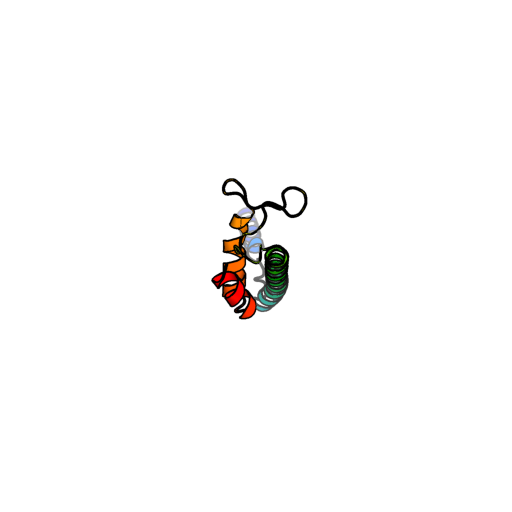O O . ASN A 1 90 ? -2.272 -8.681 2.233 1.00 95.12 90 ASN A O 1
ATOM 722 N N . HIS A 1 91 ? -3.593 -10.497 2.289 1.00 95.19 91 HIS A N 1
ATOM 723 C CA . HIS A 1 91 ? -2.588 -11.416 1.756 1.00 95.19 91 HIS A CA 1
ATOM 724 C C . HIS A 1 91 ? -2.086 -10.991 0.371 1.00 95.19 91 HIS A C 1
ATOM 726 O O . HIS A 1 91 ? -0.878 -10.950 0.150 1.00 95.19 91 HIS A O 1
ATOM 732 N N . HIS A 1 92 ? -2.993 -10.621 -0.534 1.00 93.94 92 HIS A N 1
ATOM 733 C CA . HIS A 1 92 ? -2.635 -10.259 -1.902 1.00 93.94 92 HIS A CA 1
ATOM 734 C C . HIS A 1 92 ? -1.805 -8.980 -1.946 1.00 93.94 92 HIS A C 1
ATOM 736 O O . HIS A 1 92 ? -0.768 -8.957 -2.604 1.00 93.94 92 HIS A O 1
ATOM 742 N N . LEU A 1 93 ? -2.196 -7.956 -1.181 1.00 94.75 93 LEU A N 1
ATOM 743 C CA . LEU A 1 93 ? -1.404 -6.730 -1.084 1.00 94.75 93 LEU A CA 1
ATOM 744 C C . LEU A 1 93 ? -0.002 -7.008 -0.548 1.00 94.75 93 LEU A C 1
ATOM 746 O O . LEU A 1 93 ? 0.972 -6.534 -1.120 1.00 94.75 93 LEU A O 1
ATOM 750 N N . ARG A 1 94 ? 0.121 -7.832 0.498 1.00 96.00 94 ARG A N 1
ATOM 751 C CA . ARG A 1 94 ? 1.427 -8.180 1.075 1.00 96.00 94 ARG A CA 1
ATOM 752 C C . ARG A 1 94 ? 2.324 -8.919 0.090 1.00 96.00 94 ARG A C 1
ATOM 754 O O . ARG A 1 94 ? 3.534 -8.708 0.100 1.00 96.00 94 ARG A O 1
ATOM 761 N N . GLU A 1 95 ? 1.750 -9.802 -0.721 1.00 94.88 95 GLU A N 1
ATOM 762 C CA . GLU A 1 95 ? 2.484 -10.529 -1.755 1.00 94.88 95 GLU A CA 1
ATOM 763 C C . GLU A 1 95 ? 2.967 -9.599 -2.866 1.00 94.88 95 GLU A C 1
ATOM 765 O O . GLU A 1 95 ? 4.126 -9.705 -3.260 1.00 94.88 95 GLU A O 1
ATOM 770 N N . VAL A 1 96 ? 2.115 -8.682 -3.336 1.00 92.50 96 VAL A N 1
ATOM 771 C CA . VAL A 1 96 ? 2.480 -7.706 -4.373 1.00 92.50 96 VAL A CA 1
ATOM 772 C C . VAL A 1 96 ? 3.572 -6.778 -3.859 1.00 92.50 96 VAL A C 1
ATOM 774 O O . VAL A 1 96 ? 4.639 -6.709 -4.459 1.00 92.50 96 VAL A O 1
ATOM 777 N N . THR A 1 97 ? 3.370 -6.148 -2.699 1.00 91.81 97 THR A N 1
ATOM 778 C CA . THR A 1 97 ? 4.347 -5.197 -2.159 1.00 91.81 97 THR A CA 1
ATOM 779 C C . THR A 1 97 ? 5.690 -5.852 -1.850 1.00 91.81 97 THR A C 1
ATOM 781 O O . THR A 1 97 ? 6.706 -5.186 -1.941 1.00 91.81 97 THR A O 1
ATOM 784 N N . ARG A 1 98 ? 5.737 -7.145 -1.495 1.00 91.81 98 ARG A N 1
ATOM 785 C CA . ARG A 1 98 ? 7.004 -7.857 -1.225 1.00 91.81 98 ARG A CA 1
ATOM 786 C C . ARG A 1 98 ? 7.825 -8.133 -2.492 1.00 91.81 98 ARG A C 1
ATOM 788 O O . ARG A 1 98 ? 9.006 -8.440 -2.377 1.00 91.81 98 ARG A O 1
ATOM 795 N N . ARG A 1 99 ? 7.188 -8.147 -3.665 1.00 88.38 99 ARG A N 1
ATOM 796 C CA . ARG A 1 99 ? 7.808 -8.534 -4.945 1.00 88.38 99 ARG A CA 1
ATOM 797 C C . ARG A 1 99 ? 8.218 -7.345 -5.813 1.00 88.38 99 ARG A C 1
ATOM 799 O O . ARG A 1 99 ? 8.947 -7.568 -6.773 1.00 88.38 99 ARG A O 1
ATOM 806 N N . MET A 1 100 ? 7.710 -6.153 -5.505 1.00 84.38 100 MET A N 1
ATOM 807 C CA . MET A 1 100 ? 8.171 -4.880 -6.069 1.00 84.38 100 MET A CA 1
ATOM 808 C C . MET A 1 100 ? 9.523 -4.506 -5.475 1.00 84.38 100 MET A C 1
ATOM 810 O O . MET A 1 100 ? 10.362 -3.996 -6.241 1.00 84.38 100 MET A O 1
#

Foldseek 3Di:
DVPVVVVVVVVVVVPDPPPPDVVVVVVVVVVVVVVVLVVLVCVLVVQQVLADPPPRFTFLDDPPGSHDDDPRRPVVCLVSLCVSCVVVVPPVSPVSSVVD

Solvent-accessible surface area (backbone atoms only — not comparable to full-atom values): 5879 Å² total; per-residue (Å²): 120,77,65,63,58,54,55,56,54,59,60,59,69,72,68,68,76,74,76,71,56,67,63,61,53,48,54,53,50,48,55,55,49,53,51,51,51,50,50,48,52,53,54,35,53,58,54,60,76,57,38,40,90,88,71,42,46,38,32,34,38,95,86,81,47,78,46,68,55,94,88,70,27,43,56,78,51,48,66,57,38,49,48,44,19,62,74,70,60,42,65,67,51,44,54,51,59,73,71,77

Mean predicted aligned error: 9.67 Å